Protein AF-A0A1X1ZYB6-F1 (afdb_monomer)

Secondary structure (DSSP, 8-state):
-B-TTSPBP----TTTTT-TTTTS----PPPP-------TTTT---PPPPP-S-HHHHHHHHHHHHHHHHHHH-PPPPPP----PPP-

Structure (mmCIF, N/CA/C/O backbone):
data_AF-A0A1X1ZYB6-F1
#
_entry.id   AF-A0A1X1ZYB6-F1
#
loop_
_atom_site.group_PDB
_atom_site.id
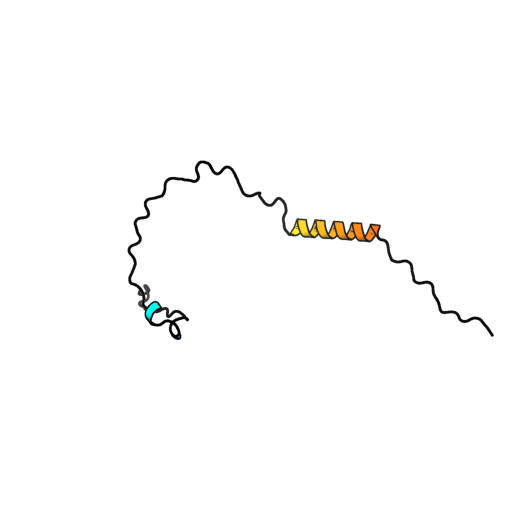_atom_site.type_symbol
_atom_site.label_atom_id
_atom_site.label_alt_id
_atom_site.label_comp_id
_atom_site.label_asym_id
_atom_site.label_entity_id
_atom_site.label_seq_id
_atom_site.pdbx_PDB_ins_code
_atom_site.Cartn_x
_atom_site.Cartn_y
_atom_site.Cartn_z
_atom_site.occupancy
_atom_site.B_iso_or_equiv
_atom_site.auth_seq_id
_atom_site.auth_comp_id
_atom_site.auth_asym_id
_atom_site.auth_atom_id
_atom_site.pdbx_PDB_model_num
ATOM 1 N N . MET A 1 1 ? 22.371 -6.454 -15.223 1.00 59.31 1 MET A N 1
ATOM 2 C CA . MET A 1 1 ? 22.309 -5.435 -14.156 1.00 59.31 1 MET A CA 1
ATOM 3 C C . MET A 1 1 ? 23.403 -5.770 -13.166 1.00 59.31 1 MET A C 1
ATOM 5 O O . MET A 1 1 ? 23.249 -6.692 -12.375 1.00 59.31 1 MET A O 1
ATOM 9 N N . THR A 1 2 ? 24.535 -5.092 -13.295 1.00 67.31 2 THR A N 1
ATOM 10 C CA . THR A 1 2 ? 25.693 -5.249 -12.411 1.00 67.31 2 THR A CA 1
ATOM 11 C C . THR A 1 2 ? 25.784 -3.961 -11.612 1.00 67.31 2 THR A C 1
ATOM 13 O O . THR A 1 2 ? 25.642 -2.882 -12.190 1.00 67.31 2 THR A O 1
ATOM 16 N N . SER A 1 3 ? 25.922 -4.049 -10.292 1.00 76.44 3 SER A N 1
ATOM 17 C CA . SER A 1 3 ? 26.039 -2.854 -9.466 1.00 76.44 3 SER A CA 1
ATOM 18 C C . SER A 1 3 ? 27.352 -2.124 -9.762 1.00 76.44 3 SER A C 1
ATOM 20 O O . SER A 1 3 ? 28.307 -2.747 -10.230 1.00 76.44 3 SER A O 1
ATOM 22 N N . PRO A 1 4 ? 27.445 -0.822 -9.447 1.00 77.88 4 PRO A N 1
ATOM 23 C CA . PRO A 1 4 ? 28.684 -0.056 -9.602 1.00 77.88 4 PRO A CA 1
ATOM 24 C C . PRO A 1 4 ? 29.871 -0.629 -8.808 1.00 77.88 4 PRO A C 1
ATOM 26 O O . PRO A 1 4 ? 31.017 -0.347 -9.132 1.00 77.88 4 PRO A O 1
ATOM 29 N N . ALA A 1 5 ? 29.602 -1.462 -7.796 1.00 82.75 5 ALA A N 1
ATOM 30 C CA . ALA A 1 5 ? 30.605 -2.202 -7.029 1.00 82.75 5 ALA A CA 1
ATOM 31 C C . ALA A 1 5 ? 31.024 -3.540 -7.683 1.00 82.75 5 ALA A C 1
ATOM 33 O O . ALA A 1 5 ? 31.772 -4.309 -7.090 1.00 82.75 5 ALA A O 1
ATOM 34 N N . GLY A 1 6 ? 30.529 -3.851 -8.886 1.00 85.00 6 GLY A N 1
ATOM 35 C CA . GLY A 1 6 ? 30.851 -5.075 -9.624 1.00 85.00 6 GLY A CA 1
ATOM 36 C C . GLY A 1 6 ? 30.015 -6.301 -9.243 1.00 85.00 6 GLY A C 1
ATOM 37 O O . GLY A 1 6 ? 30.268 -7.393 -9.749 1.00 85.00 6 GLY A O 1
ATOM 38 N N . HIS A 1 7 ? 29.000 -6.163 -8.384 1.00 79.94 7 HIS A N 1
ATOM 39 C CA . HIS A 1 7 ? 28.172 -7.299 -7.978 1.00 79.94 7 HIS A CA 1
ATOM 40 C C . HIS A 1 7 ? 27.050 -7.565 -8.976 1.00 79.94 7 HIS A C 1
ATOM 42 O O . HIS A 1 7 ? 26.319 -6.662 -9.382 1.00 79.94 7 HIS A O 1
ATOM 48 N N . THR A 1 8 ? 26.876 -8.832 -9.333 1.00 81.44 8 THR A N 1
ATOM 49 C CA . THR A 1 8 ? 25.746 -9.277 -10.149 1.00 81.44 8 THR A CA 1
ATOM 50 C C . THR A 1 8 ? 24.662 -9.811 -9.226 1.00 81.44 8 THR A C 1
ATOM 52 O O . THR A 1 8 ? 24.899 -10.754 -8.475 1.00 81.44 8 THR A O 1
ATOM 55 N N . TYR A 1 9 ? 23.477 -9.206 -9.279 1.00 72.25 9 TYR A N 1
ATOM 56 C CA . TYR A 1 9 ? 22.327 -9.645 -8.495 1.00 72.25 9 TYR A CA 1
ATOM 57 C C . TYR A 1 9 ? 21.387 -10.462 -9.372 1.00 72.25 9 TYR A C 1
ATOM 59 O O . TYR A 1 9 ? 20.975 -10.017 -10.443 1.00 72.25 9 TYR A O 1
ATOM 67 N N . VAL A 1 10 ? 21.038 -11.652 -8.891 1.00 81.25 10 VAL A N 1
ATOM 68 C CA . VAL A 1 10 ? 20.027 -12.518 -9.494 1.00 81.25 10 VAL A CA 1
ATOM 69 C C . VAL A 1 10 ? 18.879 -12.633 -8.502 1.00 81.25 10 VAL A C 1
ATOM 71 O O . VAL A 1 10 ? 19.083 -13.012 -7.351 1.00 81.25 10 VAL A O 1
ATOM 74 N N . THR A 1 11 ? 17.674 -12.281 -8.939 1.00 78.88 11 THR A N 1
ATOM 75 C CA . THR A 1 11 ? 16.458 -12.434 -8.138 1.00 78.88 11 THR A CA 1
ATOM 76 C C . THR A 1 11 ? 15.667 -13.614 -8.678 1.00 78.88 11 THR A C 1
ATOM 78 O O . THR A 1 11 ? 15.180 -13.574 -9.805 1.00 78.88 11 THR A O 1
ATOM 81 N N . THR A 1 12 ? 15.533 -14.659 -7.865 1.00 84.81 12 THR A N 1
ATOM 82 C CA . THR A 1 12 ? 14.735 -15.843 -8.191 1.00 84.81 12 THR A CA 1
ATOM 83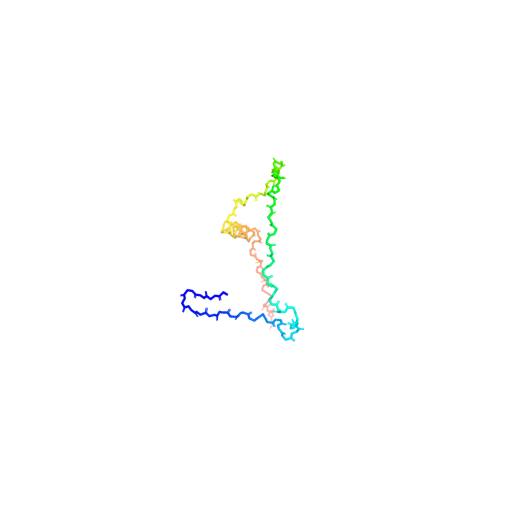 C C . THR A 1 12 ? 13.368 -15.714 -7.515 1.00 84.81 12 THR A C 1
ATOM 85 O O . THR A 1 12 ? 13.311 -15.674 -6.284 1.00 84.81 12 THR A O 1
ATOM 88 N N . PRO A 1 13 ? 12.257 -15.619 -8.265 1.00 86.44 13 PRO A N 1
ATOM 89 C CA . PRO A 1 13 ? 10.929 -15.522 -7.669 1.00 86.44 13 PRO A CA 1
ATOM 90 C C . PRO A 1 13 ? 10.543 -16.830 -6.960 1.00 86.44 13 PRO A C 1
ATOM 92 O O . PRO A 1 13 ? 10.870 -17.924 -7.422 1.00 86.44 13 PRO A O 1
ATOM 95 N N . GLY A 1 14 ? 9.789 -16.735 -5.860 1.00 88.50 14 GLY A 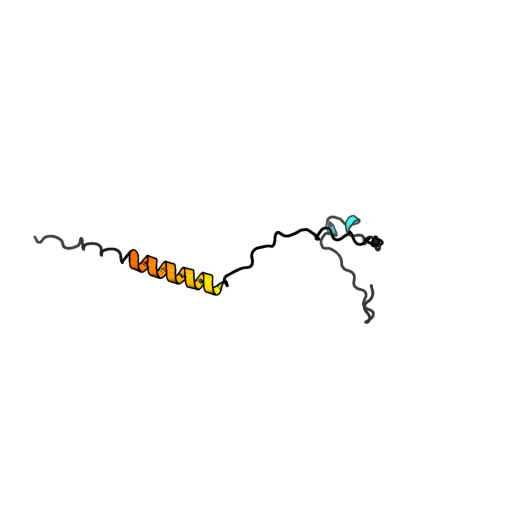N 1
ATOM 96 C CA . GLY A 1 14 ? 9.368 -17.897 -5.058 1.00 88.50 14 GLY A CA 1
ATOM 97 C C . GLY A 1 14 ? 8.452 -18.892 -5.787 1.00 88.50 14 GLY A C 1
ATOM 98 O O . GLY A 1 14 ? 8.252 -20.003 -5.311 1.00 88.50 14 GLY A O 1
ATOM 99 N N . SER A 1 15 ? 7.929 -18.522 -6.959 1.00 85.62 15 SER A N 1
ATOM 100 C CA . SER A 1 15 ? 7.133 -19.379 -7.845 1.00 85.62 15 SER A CA 1
ATOM 101 C C . SER A 1 15 ? 7.964 -20.313 -8.734 1.00 85.62 15 SER A C 1
ATOM 103 O O . SER A 1 15 ? 7.384 -21.168 -9.400 1.00 85.62 15 SER A O 1
ATOM 105 N N . THR A 1 16 ? 9.297 -20.201 -8.718 1.00 91.06 16 THR A N 1
ATOM 106 C CA . THR A 1 16 ? 10.221 -21.038 -9.507 1.00 91.06 16 THR A CA 1
ATOM 107 C C . THR A 1 16 ? 9.928 -22.546 -9.463 1.00 91.06 16 THR A C 1
ATOM 109 O O . THR A 1 16 ? 9.959 -23.150 -10.532 1.00 91.06 16 THR A O 1
ATOM 112 N N . PRO A 1 17 ? 9.600 -23.184 -8.317 1.00 92.31 17 PRO A N 1
ATOM 113 C CA . PRO A 1 17 ? 9.308 -24.621 -8.309 1.00 92.31 17 PRO A CA 1
ATOM 114 C C . PRO A 1 17 ? 7.964 -24.985 -8.955 1.00 92.31 17 PRO A C 1
ATOM 116 O O . PRO A 1 17 ? 7.799 -26.111 -9.411 1.00 92.31 17 PRO A O 1
ATOM 119 N N . LEU A 1 18 ? 7.004 -24.058 -8.993 1.00 94.12 18 LEU A N 1
ATOM 120 C CA . LEU A 1 18 ? 5.664 -24.308 -9.531 1.00 94.12 18 LEU A CA 1
ATOM 121 C C . LEU A 1 18 ? 5.571 -23.962 -11.019 1.00 94.12 18 LEU A C 1
ATOM 123 O O . LEU A 1 18 ? 4.885 -24.647 -11.770 1.00 94.12 18 LEU A O 1
ATOM 127 N N . PHE A 1 19 ? 6.275 -22.914 -11.454 1.00 88.19 19 PHE A N 1
ATOM 128 C CA . PHE A 1 19 ? 6.194 -22.408 -12.824 1.00 88.19 19 PHE A CA 1
ATOM 129 C C . PHE A 1 19 ? 7.571 -22.038 -13.403 1.00 88.19 19 PHE A C 1
ATOM 131 O O . PHE A 1 19 ? 7.799 -20.870 -13.730 1.00 88.19 19 PHE A O 1
ATOM 138 N N . PRO A 1 20 ? 8.495 -23.004 -13.594 1.00 85.19 20 PRO A N 1
ATOM 139 C CA . PRO A 1 20 ? 9.850 -22.714 -14.073 1.00 85.19 20 PRO A CA 1
ATOM 140 C C . PRO A 1 20 ? 9.887 -21.948 -15.405 1.00 85.19 20 PRO A C 1
ATOM 142 O O . PRO A 1 20 ? 10.742 -21.090 -15.611 1.00 85.19 20 PRO A O 1
ATOM 145 N N . SER A 1 21 ? 8.934 -22.222 -16.302 1.00 85.88 21 SER A N 1
ATOM 146 C CA . SER A 1 21 ? 8.830 -21.572 -17.614 1.00 85.88 21 SER A CA 1
ATOM 147 C C . SER A 1 21 ? 8.443 -20.092 -17.532 1.00 85.88 21 SER A C 1
ATOM 149 O O . SER A 1 21 ? 8.921 -19.299 -18.341 1.00 85.88 21 SER A O 1
ATOM 151 N N . LEU A 1 22 ? 7.620 -19.706 -16.550 1.00 84.69 22 LEU A N 1
ATOM 152 C CA . LEU A 1 22 ? 7.189 -18.319 -16.334 1.00 84.69 22 LEU A CA 1
ATOM 153 C C . LEU A 1 22 ? 8.252 -17.483 -15.615 1.00 84.69 22 LEU A C 1
ATOM 155 O O . LEU A 1 22 ? 8.266 -16.263 -15.737 1.00 84.69 22 LEU A O 1
ATOM 159 N N . CYS A 1 23 ? 9.157 -18.128 -14.877 1.00 81.88 23 CYS A N 1
ATOM 160 C CA . CYS A 1 23 ? 10.241 -17.459 -14.159 1.00 81.88 23 CYS A CA 1
ATOM 161 C C . CYS A 1 23 ? 11.412 -17.048 -15.063 1.00 81.88 23 CYS A C 1
ATOM 163 O O . CYS A 1 23 ? 12.358 -16.412 -14.595 1.00 81.88 23 CYS A O 1
ATOM 165 N N . ARG A 1 24 ? 11.366 -17.382 -16.358 1.00 82.31 24 ARG A N 1
ATOM 166 C CA . ARG A 1 24 ? 12.334 -16.888 -17.333 1.00 82.31 24 ARG A CA 1
ATOM 167 C C . ARG A 1 24 ? 12.165 -15.378 -17.475 1.00 82.31 24 ARG A C 1
ATOM 169 O O . ARG A 1 24 ? 11.099 -14.906 -17.855 1.00 82.31 24 ARG A O 1
ATOM 176 N N . ALA A 1 25 ? 13.239 -14.631 -17.224 1.00 71.69 25 ALA A N 1
ATOM 177 C CA . ALA A 1 25 ? 13.268 -13.203 -17.499 1.00 71.69 25 ALA A CA 1
ATOM 178 C C . ALA A 1 25 ? 12.935 -12.966 -18.981 1.00 71.69 25 ALA A C 1
ATOM 180 O O . ALA A 1 25 ? 13.709 -13.327 -19.873 1.00 71.69 25 ALA A O 1
ATOM 181 N N . VAL A 1 26 ? 11.763 -12.390 -19.240 1.00 70.38 26 VAL A N 1
ATOM 182 C CA . VAL A 1 26 ? 11.394 -11.904 -20.566 1.00 70.38 26 VAL A CA 1
ATOM 183 C C . VAL A 1 26 ? 12.206 -10.628 -20.764 1.00 70.38 26 VAL A C 1
ATOM 185 O O . VAL A 1 26 ? 11.995 -9.642 -20.060 1.00 70.38 26 VAL A O 1
ATOM 188 N N . GLY A 1 27 ? 13.225 -10.697 -21.627 1.00 67.69 27 GLY A N 1
ATOM 189 C CA . GLY A 1 27 ? 14.096 -9.564 -21.943 1.00 67.69 27 GLY A CA 1
ATOM 190 C C . GLY A 1 27 ? 13.273 -8.327 -22.303 1.00 67.69 27 GLY A C 1
ATOM 191 O O . GLY A 1 27 ? 12.209 -8.466 -22.902 1.00 67.69 27 GLY A O 1
ATOM 192 N N . GLY A 1 28 ? 13.763 -7.158 -21.872 1.00 65.69 28 GLY A N 1
ATOM 193 C CA . GLY A 1 28 ? 13.041 -5.885 -21.812 1.00 65.69 28 GLY A CA 1
ATOM 194 C C . GLY A 1 28 ? 12.001 -5.708 -22.911 1.00 65.69 28 GLY A C 1
ATOM 195 O O . GLY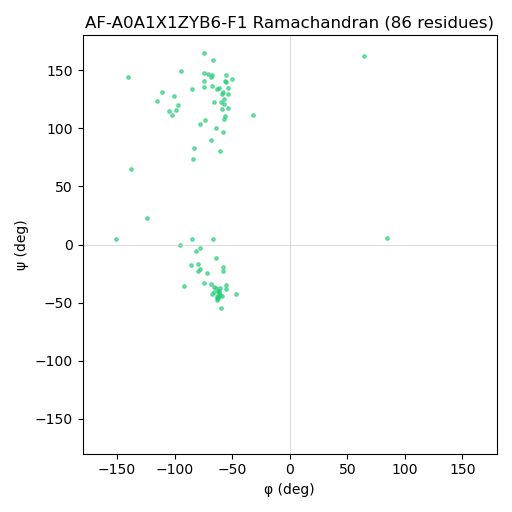 A 1 28 ? 12.348 -5.565 -24.081 1.00 65.69 28 GLY A O 1
ATOM 196 N N . MET A 1 29 ? 10.725 -5.715 -22.516 1.00 60.00 29 MET A N 1
ATOM 197 C CA . MET A 1 29 ? 9.657 -5.259 -23.396 1.00 60.00 29 MET A CA 1
ATOM 198 C C . MET A 1 29 ? 9.970 -3.809 -23.772 1.00 60.00 29 MET A C 1
ATOM 200 O O . MET A 1 29 ? 10.241 -3.018 -22.860 1.00 60.00 29 MET A O 1
ATOM 204 N N . PRO A 1 30 ? 9.965 -3.437 -25.065 1.00 59.88 30 PRO A N 1
ATOM 205 C CA . PRO A 1 30 ? 10.012 -2.031 -25.415 1.00 59.88 30 PRO A CA 1
ATOM 206 C C . PRO A 1 30 ? 8.815 -1.374 -24.733 1.00 59.88 30 PRO A C 1
ATOM 208 O O . PRO A 1 30 ? 7.673 -1.798 -24.924 1.00 59.88 30 PRO A O 1
ATOM 211 N N . ALA A 1 31 ? 9.083 -0.393 -23.872 1.00 60.19 31 ALA A N 1
ATOM 212 C CA . ALA A 1 31 ? 8.024 0.466 -23.383 1.00 60.19 31 ALA A CA 1
ATOM 213 C C . ALA A 1 31 ? 7.410 1.105 -24.629 1.00 60.19 31 ALA A C 1
ATOM 215 O O . ALA A 1 31 ? 8.120 1.778 -25.376 1.00 60.19 31 ALA A O 1
ATOM 216 N N . ALA A 1 32 ? 6.133 0.832 -24.901 1.00 62.97 32 ALA A N 1
ATOM 217 C CA . ALA A 1 32 ? 5.417 1.616 -25.891 1.00 62.97 32 ALA A CA 1
ATOM 218 C C . ALA A 1 32 ? 5.578 3.083 -25.477 1.00 62.97 32 ALA A C 1
ATOM 220 O O . ALA A 1 32 ? 5.381 3.401 -24.300 1.00 62.97 32 ALA A O 1
ATOM 221 N N . GLU A 1 33 ? 5.987 3.947 -26.407 1.00 62.56 33 GLU A N 1
ATOM 222 C CA . GLU A 1 33 ? 5.884 5.388 -26.212 1.00 62.56 33 GLU A CA 1
ATOM 223 C C . GLU A 1 33 ? 4.405 5.668 -25.969 1.00 62.56 33 GLU A C 1
ATOM 225 O O . GLU A 1 33 ? 3.583 5.647 -26.882 1.00 62.56 33 GLU A O 1
ATOM 230 N N . THR A 1 34 ? 4.040 5.769 -24.693 1.00 59.91 34 THR A N 1
ATOM 231 C CA . THR A 1 34 ? 2.690 6.121 -24.286 1.00 59.91 34 THR A CA 1
ATOM 232 C C . THR A 1 34 ? 2.466 7.532 -24.790 1.00 59.91 34 THR A C 1
ATOM 234 O O . THR A 1 34 ? 2.952 8.49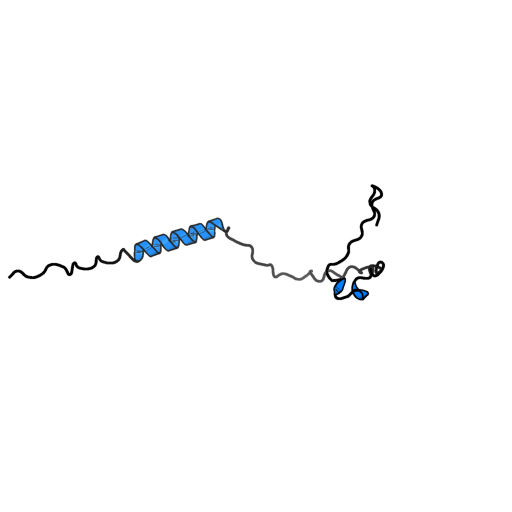0 -24.189 1.00 59.91 34 THR A O 1
ATOM 237 N N . ASP A 1 35 ? 1.769 7.640 -25.916 1.00 62.97 35 ASP A N 1
ATOM 238 C CA . ASP A 1 35 ? 1.218 8.898 -26.381 1.00 62.97 35 ASP A CA 1
ATOM 239 C C . ASP A 1 35 ? 0.382 9.442 -25.221 1.00 62.97 35 ASP A C 1
ATOM 241 O O . ASP A 1 35 ? -0.519 8.759 -24.714 1.00 62.97 35 ASP A O 1
ATOM 245 N N . LEU A 1 36 ? 0.778 10.605 -24.699 1.00 64.25 36 LEU A N 1
ATOM 246 C CA . LEU A 1 36 ? 0.141 11.209 -23.538 1.00 64.25 36 LEU A CA 1
ATOM 247 C C . LEU A 1 36 ? -1.337 11.390 -23.876 1.00 64.25 36 LEU A C 1
ATOM 249 O O . LEU A 1 36 ? -1.704 12.225 -24.701 1.00 64.25 36 LEU A O 1
ATOM 253 N N . THR A 1 37 ? -2.187 10.567 -23.262 1.00 63.88 37 THR A N 1
ATOM 254 C CA . THR A 1 37 ? -3.633 10.636 -23.463 1.00 63.88 37 THR A CA 1
ATOM 255 C C . THR A 1 37 ? -4.101 12.061 -23.179 1.00 63.88 37 THR A C 1
ATOM 257 O O . THR A 1 37 ? -3.701 12.599 -22.140 1.00 63.88 37 THR A O 1
ATOM 260 N N . PRO A 1 38 ? -4.956 12.667 -24.024 1.00 65.56 38 PRO A N 1
ATOM 261 C CA . PRO A 1 38 ? -5.501 13.985 -23.739 1.00 65.56 38 PRO A CA 1
ATOM 262 C C . PRO A 1 38 ? -6.182 13.985 -22.367 1.00 65.56 38 PRO A C 1
ATOM 264 O O . PRO A 1 38 ? -6.745 12.969 -21.935 1.00 65.56 38 PRO A O 1
ATOM 267 N N . ASP A 1 39 ? -6.086 15.128 -21.686 1.00 62.94 39 ASP A N 1
ATOM 268 C CA . ASP A 1 39 ? -6.568 15.373 -20.326 1.00 62.94 39 ASP A CA 1
ATOM 269 C C . ASP A 1 39 ? -8.092 15.160 -20.227 1.00 62.94 39 ASP A C 1
ATOM 271 O O . ASP A 1 39 ? -8.908 16.078 -20.203 1.00 62.94 39 ASP A O 1
ATOM 275 N N . HIS A 1 40 ? -8.499 13.900 -20.108 1.00 58.78 40 HIS A N 1
ATOM 276 C CA . HIS A 1 40 ? -9.868 13.442 -19.858 1.00 58.78 40 HIS A CA 1
ATOM 277 C C . HIS A 1 40 ? -10.382 13.848 -18.462 1.00 58.78 40 HIS A C 1
ATOM 279 O O . HIS A 1 40 ? -11.468 13.450 -18.043 1.00 58.78 40 HIS A O 1
ATOM 285 N N . CYS A 1 41 ? -9.592 14.624 -17.714 1.00 62.94 41 CYS A N 1
ATOM 286 C CA . CYS A 1 41 ? -9.918 15.137 -16.390 1.00 62.94 41 CYS A CA 1
ATOM 287 C C . CYS A 1 41 ? -10.508 16.555 -16.400 1.00 62.94 41 CYS A C 1
ATOM 289 O O . CYS A 1 41 ? -10.851 17.046 -15.325 1.00 62.94 41 CYS A O 1
ATOM 291 N N . ALA A 1 42 ? -10.673 17.191 -17.567 1.00 61.50 42 ALA A N 1
ATOM 292 C CA . ALA A 1 42 ? -11.105 18.589 -17.665 1.00 61.50 42 ALA A CA 1
ATOM 293 C C . ALA A 1 42 ? -12.472 18.896 -17.003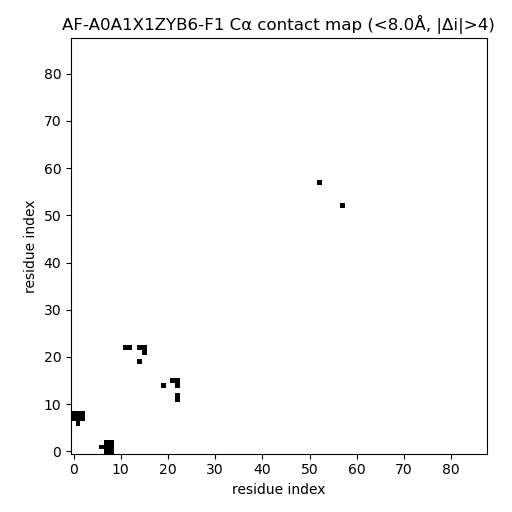 1.00 61.50 42 ALA A C 1
ATOM 295 O O . ALA A 1 42 ? -12.701 20.030 -16.595 1.00 61.50 42 ALA A O 1
ATOM 296 N N . GLU A 1 43 ? -13.351 17.898 -16.817 1.00 64.38 43 GLU A N 1
ATOM 297 C CA . GLU A 1 43 ? -14.716 18.095 -16.288 1.00 64.38 43 GLU A CA 1
ATOM 298 C C . GLU A 1 43 ? -15.055 17.259 -15.031 1.00 64.38 43 GLU A C 1
ATOM 300 O O . GLU A 1 43 ? -16.221 17.025 -14.710 1.00 64.38 43 GLU A O 1
ATOM 305 N N . ARG A 1 44 ? -14.059 16.809 -14.252 1.00 64.81 44 ARG A N 1
ATOM 306 C CA . ARG A 1 44 ? -14.312 16.115 -12.968 1.00 64.81 44 ARG A CA 1
ATOM 307 C C . ARG A 1 44 ? -14.539 17.107 -11.820 1.00 64.81 44 ARG A C 1
ATOM 309 O O . ARG A 1 44 ? -13.640 17.381 -11.033 1.00 64.81 44 ARG A O 1
ATOM 316 N N . THR A 1 45 ? -15.764 17.614 -11.683 1.00 70.31 45 THR A N 1
ATOM 317 C CA . THR A 1 45 ? -16.160 18.520 -10.579 1.00 70.31 45 THR A CA 1
ATOM 318 C C . THR A 1 45 ? -16.465 17.799 -9.258 1.00 70.31 45 THR A C 1
ATOM 320 O O . THR A 1 45 ? -16.476 18.419 -8.192 1.00 70.31 45 THR A O 1
ATOM 323 N N . ALA A 1 46 ? -16.692 16.482 -9.289 1.00 79.38 46 ALA A N 1
ATOM 324 C CA . ALA A 1 46 ? -16.957 15.686 -8.095 1.00 79.38 46 ALA A CA 1
ATOM 325 C C . ALA A 1 46 ? -15.657 15.380 -7.328 1.00 79.38 46 ALA A C 1
ATOM 327 O O . ALA A 1 46 ? -14.886 14.496 -7.702 1.00 79.38 46 ALA A O 1
ATOM 328 N N . MET A 1 47 ? -15.431 16.092 -6.223 1.00 84.12 47 MET A N 1
ATOM 329 C CA . MET A 1 47 ? -14.311 15.850 -5.308 1.00 84.12 47 MET A CA 1
ATOM 330 C C . MET A 1 47 ? -14.718 14.947 -4.139 1.00 84.12 47 MET A C 1
ATOM 332 O O . MET A 1 47 ? -15.849 14.997 -3.654 1.00 84.12 47 MET A O 1
ATOM 336 N N . MET A 1 48 ? -13.766 14.164 -3.623 1.00 92.50 48 MET A N 1
ATOM 337 C CA . MET A 1 48 ? -13.970 13.408 -2.385 1.00 92.50 48 MET A CA 1
ATOM 338 C C . MET A 1 48 ? -14.098 14.361 -1.185 1.00 92.50 48 MET A C 1
ATOM 340 O O . MET A 1 48 ? -13.300 15.298 -1.053 1.00 92.50 48 MET A O 1
ATOM 344 N N . PRO A 1 49 ? -15.059 14.136 -0.271 1.00 85.94 49 PRO A N 1
ATOM 345 C CA . PRO A 1 49 ? -15.210 14.973 0.908 1.00 85.94 49 PRO A CA 1
ATOM 346 C C . PRO A 1 49 ? -13.970 14.883 1.803 1.00 85.94 49 PRO A C 1
ATOM 348 O O . PRO A 1 49 ? -13.471 13.801 2.121 1.00 85.94 49 PRO A O 1
ATOM 351 N N . LYS A 1 50 ? -13.484 16.042 2.256 1.00 87.81 50 LYS A N 1
ATOM 352 C CA . LYS A 1 50 ? -12.359 16.113 3.194 1.00 87.81 50 LYS A CA 1
ATOM 353 C C . LYS A 1 50 ? -12.816 15.720 4.598 1.00 87.81 50 LYS A C 1
ATOM 355 O O . LYS A 1 50 ? -13.898 16.096 5.057 1.00 87.81 50 LYS A O 1
ATOM 360 N N . ARG A 1 51 ? -11.965 14.985 5.319 1.00 88.19 51 ARG A N 1
ATOM 361 C CA . ARG A 1 51 ? -12.198 14.674 6.736 1.00 88.19 51 ARG A CA 1
ATOM 362 C C . ARG A 1 51 ? -12.287 15.967 7.547 1.00 88.19 51 ARG A C 1
ATOM 364 O O . ARG A 1 51 ? -11.339 16.738 7.579 1.00 88.19 51 ARG A O 1
ATOM 371 N N . ARG A 1 52 ? -13.407 16.155 8.249 1.00 89.44 52 ARG A N 1
ATOM 372 C CA . ARG A 1 52 ? -13.651 17.325 9.115 1.00 89.44 52 ARG A CA 1
ATOM 373 C C . ARG A 1 52 ? -13.105 17.180 10.537 1.00 89.44 52 ARG A C 1
ATOM 375 O O . ARG A 1 52 ? -13.051 18.172 11.247 1.00 89.44 52 ARG A O 1
ATOM 382 N N . ARG A 1 53 ? -12.798 15.956 10.981 1.00 92.38 53 ARG A N 1
ATOM 383 C CA . ARG A 1 53 ? -12.380 15.655 12.360 1.00 92.38 53 ARG A CA 1
ATOM 384 C C . ARG A 1 53 ? -11.265 14.623 12.392 1.00 92.38 53 ARG A C 1
ATOM 386 O O . ARG A 1 53 ? -11.254 13.666 11.610 1.00 92.38 53 ARG A O 1
ATOM 393 N N . THR A 1 54 ? -10.360 14.802 13.336 1.00 93.38 54 THR A N 1
ATOM 394 C CA . THR A 1 54 ? -9.274 13.883 13.658 1.00 93.38 54 THR A CA 1
ATOM 395 C C . THR A 1 54 ? -9.791 12.655 14.417 1.00 93.38 54 THR A C 1
ATOM 397 O O . THR A 1 54 ? -10.909 12.614 14.946 1.00 93.38 54 THR A O 1
ATOM 400 N N . ARG A 1 55 ? -8.958 11.609 14.496 1.00 92.50 55 ARG A N 1
ATOM 401 C CA . ARG A 1 55 ? -9.281 10.400 15.272 1.00 92.50 55 ARG A CA 1
ATOM 402 C C . ARG A 1 55 ? -9.402 10.703 16.771 1.00 92.50 55 ARG A C 1
ATOM 404 O O . ARG A 1 55 ? -10.275 10.135 17.423 1.00 92.50 55 ARG A O 1
ATOM 411 N N . ALA A 1 56 ? -8.563 11.602 17.289 1.00 96.12 56 ALA A N 1
ATOM 412 C CA .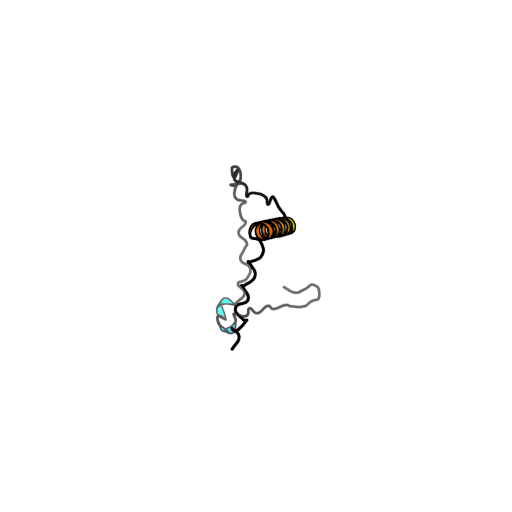 ALA A 1 56 ? -8.583 12.023 18.688 1.00 96.12 56 ALA A CA 1
ATOM 413 C C . ALA A 1 56 ? -9.908 12.711 19.046 1.00 96.12 56 ALA A C 1
ATOM 415 O O . ALA A 1 56 ? -10.569 12.301 19.998 1.00 96.12 56 ALA A O 1
ATOM 416 N N . GLU A 1 57 ? -10.367 13.654 18.218 1.00 95.50 57 GLU A N 1
ATOM 417 C CA . GLU A 1 57 ? -11.656 14.328 18.415 1.00 95.50 57 GLU A CA 1
ATOM 418 C C . GLU A 1 57 ? -12.831 13.346 18.375 1.00 95.50 57 GLU A C 1
ATOM 420 O O . GLU A 1 57 ? -13.762 13.448 19.173 1.00 95.50 57 GLU A O 1
ATOM 425 N N . ARG A 1 58 ? -12.813 12.350 17.476 1.00 94.69 58 ARG A N 1
ATOM 426 C CA . ARG A 1 58 ? -13.858 11.311 17.441 1.00 94.69 58 ARG A CA 1
ATOM 427 C C . ARG A 1 58 ? -13.897 10.504 18.741 1.00 94.69 58 ARG A C 1
ATOM 429 O O . ARG A 1 58 ? -14.982 10.198 19.232 1.00 94.69 58 ARG A O 1
ATOM 436 N N . ASN A 1 59 ? -12.732 10.154 19.280 1.00 95.25 59 ASN A N 1
ATOM 437 C CA . ASN A 1 59 ? -12.629 9.399 20.526 1.00 95.25 59 ASN A CA 1
ATOM 438 C C . ASN A 1 59 ? -13.100 10.231 21.723 1.00 95.25 59 ASN A C 1
ATOM 440 O O . ASN A 1 59 ? -13.844 9.716 22.554 1.00 95.25 59 ASN A O 1
ATOM 444 N N . HIS A 1 60 ? -12.717 11.507 21.779 1.00 96.00 60 HIS A N 1
ATOM 445 C CA . HIS A 1 60 ? -13.164 12.436 22.814 1.00 96.00 60 HIS A CA 1
ATOM 446 C C . HIS A 1 60 ? -14.693 12.582 22.809 1.00 96.00 60 HIS A C 1
ATOM 448 O O . HIS A 1 60 ? -15.337 12.218 23.789 1.00 96.00 60 HIS A O 1
ATOM 454 N N . ASN A 1 61 ? -15.286 12.926 21.658 1.00 94.56 61 ASN A N 1
ATOM 455 C CA . ASN A 1 61 ? -16.744 13.027 21.493 1.00 94.56 61 ASN A CA 1
ATOM 456 C C . ASN A 1 61 ? -17.477 11.731 21.883 1.00 94.56 61 ASN A C 1
ATOM 458 O O . ASN A 1 61 ? -18.573 11.753 22.441 1.00 94.56 61 ASN A O 1
ATOM 462 N N . ARG A 1 62 ? -16.894 10.564 21.565 1.00 94.19 62 ARG A N 1
ATOM 463 C CA . ARG A 1 62 ? -17.465 9.270 21.960 1.00 94.19 62 ARG A CA 1
ATOM 464 C C . ARG A 1 62 ? -17.491 9.122 23.481 1.00 94.19 62 ARG A C 1
ATOM 466 O O . ARG A 1 62 ? -18.513 8.695 24.006 1.00 94.19 62 ARG A O 1
ATOM 473 N N . ARG A 1 63 ? -16.391 9.450 24.163 1.00 95.25 63 ARG A N 1
ATOM 474 C CA . ARG A 1 63 ? -16.286 9.360 25.627 1.00 95.25 63 ARG A CA 1
ATOM 475 C C . ARG A 1 63 ? -17.282 10.290 26.309 1.00 95.25 63 ARG A C 1
ATOM 477 O O . ARG A 1 63 ? -18.007 9.828 27.180 1.00 95.25 63 ARG A O 1
ATOM 484 N N . GLU A 1 64 ? -17.384 11.538 25.859 1.00 94.06 64 GLU A N 1
ATOM 485 C CA . GLU A 1 64 ? -18.357 12.496 26.399 1.00 94.06 64 GLU A CA 1
ATOM 486 C C . GLU A 1 64 ? -19.799 11.997 26.250 1.00 94.06 64 GLU A C 1
ATOM 488 O O . GLU A 1 64 ? -20.584 12.053 27.195 1.00 94.06 64 GLU A O 1
ATOM 493 N N . ARG A 1 65 ? -20.153 11.449 25.077 1.00 90.75 65 ARG A N 1
ATOM 494 C CA . ARG A 1 65 ? -21.486 10.866 24.852 1.00 90.75 65 ARG A CA 1
ATOM 495 C C . ARG A 1 65 ? -21.777 9.705 25.800 1.00 90.75 65 ARG A C 1
ATOM 497 O O . ARG A 1 65 ? -22.880 9.639 26.329 1.00 90.75 65 ARG A O 1
ATOM 504 N N . LEU A 1 66 ? -20.810 8.813 26.014 1.00 92.94 66 LEU A N 1
ATOM 505 C CA . LEU A 1 66 ? -20.965 7.680 26.931 1.00 92.94 66 LEU A CA 1
ATOM 506 C C . LEU A 1 66 ? -21.107 8.141 28.387 1.00 92.94 66 LEU A C 1
ATOM 508 O O . LEU A 1 66 ? -21.957 7.625 29.102 1.00 92.94 66 LEU A O 1
ATOM 512 N N . GLN A 1 67 ? -20.334 9.144 28.810 1.00 90.31 67 GLN A N 1
ATOM 513 C CA . GLN A 1 67 ? -20.451 9.722 30.152 1.00 90.31 67 GLN A CA 1
ATOM 514 C C . GLN A 1 67 ? -21.830 10.347 30.384 1.00 90.31 67 GLN A C 1
ATOM 516 O O . GLN A 1 67 ? -22.452 10.085 31.409 1.00 90.31 67 GLN A O 1
ATOM 521 N N . ARG A 1 68 ? -22.348 11.114 29.415 1.00 86.75 68 ARG A N 1
ATOM 522 C CA . ARG A 1 68 ? -23.707 11.676 29.492 1.00 86.75 68 ARG A CA 1
ATOM 523 C C . ARG A 1 68 ? -24.782 10.591 29.541 1.00 86.75 68 ARG 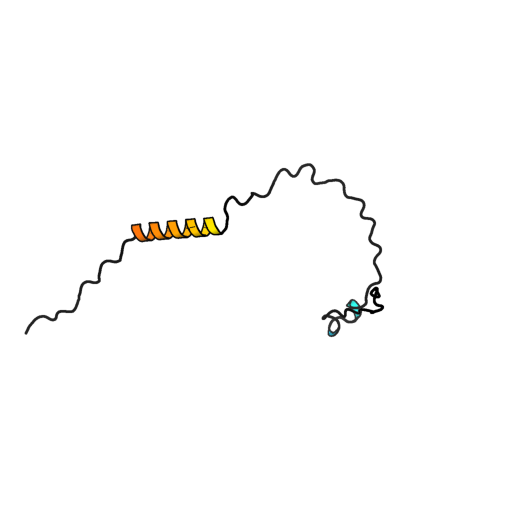A C 1
ATOM 525 O O . ARG A 1 68 ? -25.733 10.720 30.299 1.00 86.75 68 ARG A O 1
ATOM 532 N N . GLN A 1 69 ? -24.633 9.518 28.763 1.00 86.06 69 GLN A N 1
ATOM 533 C CA . GLN A 1 69 ? -25.564 8.385 28.806 1.00 86.06 69 GLN A CA 1
ATOM 534 C C . GLN A 1 69 ? -25.556 7.695 30.173 1.00 86.06 69 GLN A C 1
ATOM 536 O O . GLN A 1 69 ? -26.622 7.453 30.725 1.00 86.06 69 GLN A O 1
ATOM 541 N N . ALA A 1 70 ? -24.378 7.459 30.755 1.00 83.56 70 ALA A N 1
ATOM 542 C CA . ALA A 1 70 ? -24.263 6.869 32.087 1.00 83.56 70 ALA A CA 1
ATOM 543 C C . ALA A 1 70 ? -24.928 7.733 33.177 1.00 83.56 70 ALA A C 1
ATOM 545 O O . ALA A 1 70 ? -25.564 7.197 34.077 1.00 83.56 70 ALA A O 1
ATOM 546 N N . GLN A 1 71 ? -24.833 9.064 33.072 1.00 80.31 71 GLN A N 1
ATOM 547 C CA . GLN A 1 71 ? -25.522 9.983 33.988 1.00 80.31 71 GLN A CA 1
ATOM 548 C C . GLN A 1 71 ? -27.050 9.912 33.858 1.00 80.31 71 GLN A C 1
ATOM 550 O O . GLN A 1 71 ? -27.744 10.014 34.863 1.00 80.31 71 GLN A O 1
ATOM 555 N N . LEU A 1 72 ? -27.572 9.730 32.640 1.00 78.62 72 LEU A N 1
ATOM 556 C CA . LEU A 1 72 ? -29.014 9.621 32.395 1.00 78.62 72 LEU A CA 1
ATOM 557 C C . LEU A 1 72 ? -29.597 8.275 32.841 1.00 78.62 72 LEU A C 1
ATOM 559 O O . LEU A 1 72 ? -30.750 8.230 33.255 1.00 78.62 72 LEU A O 1
ATOM 563 N N . THR A 1 73 ? -28.833 7.185 32.742 1.00 77.38 73 THR A N 1
ATOM 564 C CA . THR A 1 73 ? -29.315 5.845 33.114 1.00 77.38 73 THR A CA 1
ATOM 565 C C . THR A 1 73 ? -29.315 5.607 34.630 1.00 77.38 73 THR A C 1
ATOM 567 O O . THR A 1 73 ? -30.090 4.776 35.089 1.00 77.38 73 THR A O 1
ATOM 570 N N . GLY A 1 74 ? -28.532 6.363 35.411 1.00 67.25 74 GLY A N 1
ATOM 571 C CA . GLY A 1 74 ? -28.456 6.220 36.871 1.00 67.25 74 GLY A CA 1
ATOM 572 C C . GLY A 1 74 ? -27.891 4.860 37.333 1.00 67.25 74 GLY A C 1
ATOM 573 O O . GLY A 1 74 ? -27.804 3.915 36.547 1.00 67.25 74 GLY A O 1
ATOM 574 N N . PRO A 1 75 ? -27.435 4.734 38.593 1.00 70.69 75 PRO A N 1
ATOM 575 C CA . PRO A 1 75 ? -27.080 3.432 39.152 1.00 70.69 75 PRO A CA 1
ATOM 576 C C . PRO A 1 75 ? -28.337 2.567 39.332 1.00 70.69 75 PRO A C 1
ATOM 578 O O . PRO A 1 75 ? -29.406 3.081 39.664 1.00 70.69 75 PRO A O 1
ATOM 581 N N . ALA A 1 76 ? -28.201 1.255 39.115 1.00 66.00 76 ALA A N 1
ATOM 582 C CA . ALA A 1 76 ? -29.270 0.296 39.384 1.00 66.00 76 ALA A CA 1
ATOM 583 C C . ALA A 1 76 ? -29.725 0.406 40.857 1.00 66.00 76 ALA A C 1
ATOM 585 O O . ALA A 1 76 ? -28.867 0.602 41.726 1.00 66.00 76 ALA A O 1
ATOM 586 N N . PRO A 1 77 ? -31.036 0.299 41.156 1.00 65.50 77 PRO A N 1
ATOM 587 C CA . PRO A 1 77 ? -31.516 0.261 42.535 1.00 65.50 77 PRO A CA 1
ATOM 588 C C . PRO A 1 77 ? -30.818 -0.869 43.308 1.00 65.50 77 PRO A C 1
ATOM 590 O O . PRO A 1 77 ? -30.622 -1.939 42.727 1.00 65.50 77 PRO A O 1
ATOM 593 N N . PRO A 1 78 ? -30.432 -0.669 44.583 1.00 63.25 78 PRO A N 1
ATOM 594 C CA . PRO A 1 78 ? -29.871 -1.750 45.383 1.00 63.25 78 PRO A CA 1
ATOM 595 C C . PRO A 1 78 ? -30.912 -2.865 45.536 1.00 63.25 78 PRO A C 1
ATOM 597 O O . PRO A 1 78 ? -32.082 -2.583 45.807 1.00 63.25 78 PRO A O 1
ATOM 600 N N . GLU A 1 79 ? -30.488 -4.115 45.345 1.00 59.56 79 GLU A N 1
ATOM 601 C CA . GLU A 1 79 ? -31.326 -5.287 45.600 1.00 59.56 79 GLU A CA 1
ATOM 602 C C . GLU A 1 79 ? -31.789 -5.247 47.062 1.00 59.56 79 GLU A C 1
ATOM 604 O O . GLU A 1 79 ? -30.982 -5.073 47.981 1.00 59.56 79 GLU A O 1
ATOM 609 N N . ALA A 1 80 ? -33.105 -5.312 47.267 1.00 57.75 80 ALA A N 1
ATOM 610 C CA . ALA A 1 80 ? -33.685 -5.387 48.595 1.00 57.75 80 ALA A CA 1
ATOM 611 C C . ALA A 1 80 ? -33.124 -6.628 49.305 1.00 57.75 80 ALA A C 1
ATOM 613 O O . ALA A 1 80 ? -33.038 -7.710 48.734 1.00 57.75 80 ALA A O 1
ATOM 614 N N . ASN A 1 81 ? -32.671 -6.421 50.535 1.00 57.06 81 ASN A N 1
ATOM 615 C CA . ASN A 1 81 ? -32.027 -7.410 51.3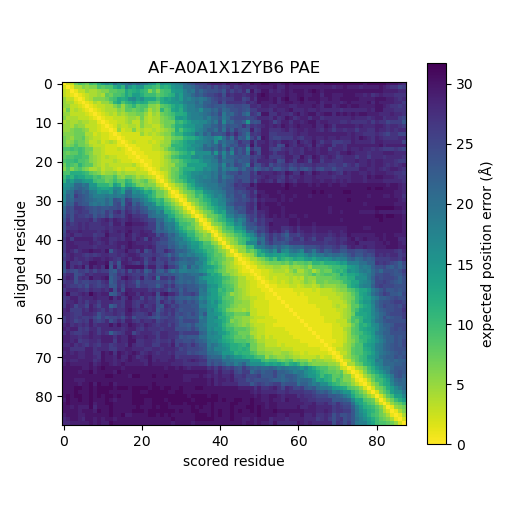83 1.00 57.06 81 ASN A CA 1
ATOM 616 C C . ASN A 1 81 ? -33.044 -8.490 51.802 1.00 57.06 81 ASN A C 1
ATOM 618 O O . ASN A 1 81 ? -33.718 -8.344 52.818 1.00 57.06 81 ASN A O 1
ATOM 622 N N . ASP A 1 82 ? -33.171 -9.553 51.007 1.00 61.75 82 ASP A N 1
ATOM 623 C CA . ASP A 1 82 ? -33.978 -10.736 51.325 1.00 61.75 82 ASP A CA 1
ATOM 624 C C . ASP A 1 82 ? -33.157 -11.705 52.193 1.00 61.75 82 ASP A C 1
ATOM 626 O O . ASP A 1 82 ? -32.653 -12.724 51.716 1.00 61.75 82 ASP A O 1
ATOM 630 N N . GLY A 1 83 ? -32.952 -11.364 53.470 1.00 60.78 83 GLY A N 1
ATOM 631 C CA . GLY A 1 83 ? -32.039 -12.134 54.323 1.00 60.78 83 GLY A CA 1
ATOM 632 C C . GLY A 1 83 ? -32.312 -12.176 55.823 1.00 60.78 83 GLY A C 1
ATOM 633 O O . GLY A 1 83 ? -31.500 -12.767 56.532 1.00 60.78 83 GLY A O 1
ATOM 634 N N . GLU A 1 84 ? -33.402 -11.605 56.340 1.00 59.59 84 GLU A N 1
ATOM 635 C CA . GLU A 1 84 ? -33.704 -11.700 57.777 1.00 59.59 84 GLU A CA 1
ATOM 636 C C . GLU A 1 84 ? -34.801 -12.752 58.029 1.00 59.59 84 GLU A C 1
ATOM 638 O O . GLU A 1 84 ? -35.940 -12.563 57.592 1.00 59.59 84 GLU A O 1
ATOM 643 N N . PRO A 1 85 ? -34.488 -13.899 58.671 1.00 66.25 85 PRO A N 1
ATOM 644 C CA . PRO A 1 85 ? -35.500 -14.902 58.971 1.00 66.25 85 PRO A CA 1
ATOM 645 C C . PRO A 1 85 ? -36.390 -14.421 60.131 1.00 66.25 85 PRO A C 1
ATOM 647 O O . PRO A 1 85 ? -35.909 -13.722 61.028 1.00 66.25 85 PRO A O 1
ATOM 650 N N . PRO A 1 86 ? -37.683 -14.794 60.154 1.00 57.28 86 PRO A N 1
ATOM 651 C CA . PRO A 1 86 ? -38.582 -14.395 61.230 1.00 57.28 86 PRO A CA 1
ATOM 652 C C . PRO A 1 86 ? -38.227 -15.126 62.541 1.00 57.28 86 PRO A C 1
ATOM 654 O O . PRO A 1 86 ? -37.796 -16.281 62.496 1.00 57.28 86 PRO A O 1
ATOM 657 N N . PRO A 1 87 ? -38.419 -14.488 63.710 1.00 66.06 87 PRO A N 1
ATOM 658 C CA . PRO A 1 87 ? -38.043 -15.068 64.997 1.00 66.06 87 PRO A CA 1
ATOM 659 C C . PRO A 1 87 ? -39.015 -16.176 65.443 1.00 66.06 87 PRO A C 1
ATOM 661 O O . PRO A 1 87 ? -40.232 -15.978 65.412 1.00 66.06 87 PRO A O 1
ATOM 664 N N . SER A 1 88 ? -38.475 -17.301 65.930 1.00 57.28 88 SER A N 1
ATOM 665 C CA . SER A 1 88 ? -39.181 -18.314 66.738 1.00 57.28 88 SER A CA 1
ATOM 666 C C . SER A 1 88 ? -38.266 -18.902 67.802 1.00 57.28 88 SER A C 1
ATOM 668 O O . SER A 1 88 ? -37.170 -19.357 67.398 1.00 57.28 88 SER A O 1
#

Solvent-accessible surface area (backbone atoms only — not comparable to full-atom values): 6333 Å² total; per-residue (Å²): 119,64,46,98,86,72,49,74,74,83,86,80,64,91,55,41,90,82,39,58,79,75,64,52,83,75,73,82,73,80,76,73,84,72,73,77,70,76,76,86,64,82,80,71,80,84,72,82,85,76,83,89,70,54,72,66,56,54,52,50,56,50,51,53,52,51,54,53,50,53,65,73,67,52,81,78,79,78,78,78,84,88,76,80,78,83,90,131

Foldseek 3Di:
DADPVRHDDDDQDPCCVVCVPVRPPPPDDPDPPPPPPPPPPPPPPDDDDDDPDDPVVVVVVVVVVVVVVDVVVDDDDPDPPPDDDDDD

Sequence (88 aa):
MTSPAGHTYVTTPGSTPLFPSLCRAVGGMPAAETDLTPDHCAERTAMMPKRRRTRAERNHNRRERLQRQAQLTGPAPPEANDGEPPPS

Mean predicted aligned error: 20.01 Å

Organism: NCBI:txid153971

Radius of gyration: 35.26 Å; Cα contacts (8 Å, |Δi|>4): 14; chains: 1; bounding box: 70×43×93 Å

pLDDT: mean 76.83, std 12.9, range [57.06, 96.12]